Protein AF-A0A803V641-F1 (afdb_monomer)

pLDDT: mean 75.79, std 16.91, range [33.56, 90.69]

Mean predicted aligned error: 7.77 Å

Secondary structure (DSSP, 8-state):
-EEE--SSEEEEEE--SSEEEEEE--SSEEEEEE--SSEEEEEE--SSEEEEEE--SS-SEEEE--SSEEEEEE--SS-SEEEE--SSEEEEEE---S--TT---S---------

Foldseek 3Di:
DAEAEAAEDQEAEAEAAEEQEHEYEYQEYQEYEYEYAEYQEYEYEYQYYQEYEYEYQYYQEYEYEYAEYAEYEYHYVYYVYYDYHYVYYVYYFYHDPDDPPPDPDPDPGPPPPPD

Solvent-accessible surface area (backbone atoms only — not comparable to full-atom values): 5894 Å² total; per-residue (Å²): 108,46,79,46,73,48,70,66,38,66,68,47,76,48,71,47,70,66,28,60,37,37,40,38,40,29,51,30,28,45,32,37,40,39,41,30,52,30,31,43,34,38,40,38,39,29,50,30,22,46,32,40,40,40,41,27,50,28,27,43,33,37,39,40,42,27,52,30,24,48,34,37,40,37,41,35,66,31,41,78,42,76,47,74,54,60,74,37,51,82,41,59,46,54,49,65,68,58,84,65,88,83,56,100,59,102,61,93,64,72,65,72,69,80,124

Structure (mmCIF, N/CA/C/O backbone):
data_AF-A0A803V641-F1
#
_entry.id   AF-A0A803V641-F1
#
loop_
_atom_site.group_PDB
_atom_site.id
_atom_site.type_symbol
_atom_site.label_atom_id
_atom_site.label_alt_id
_atom_site.label_comp_id
_atom_site.label_asym_id
_atom_site.label_entity_id
_atom_site.label_seq_id
_atom_site.pdbx_PDB_ins_code
_atom_site.Cartn_x
_atom_site.Cartn_y
_atom_site.Cartn_z
_atom_site.occupancy
_atom_site.B_iso_or_equiv
_atom_site.auth_seq_id
_atom_site.auth_comp_id
_atom_site.auth_asym_id
_atom_site.auth_atom_id
_atom_site.pdbx_PDB_model_num
ATOM 1 N N . ASN A 1 1 ? -0.892 -15.333 4.073 1.00 82.50 1 ASN A N 1
ATOM 2 C CA . ASN A 1 1 ? -1.280 -13.925 3.823 1.00 82.50 1 ASN A CA 1
ATOM 3 C C . ASN A 1 1 ? -1.168 -13.132 5.114 1.00 82.50 1 ASN A C 1
ATOM 5 O O . ASN A 1 1 ? -1.427 -13.701 6.163 1.00 82.50 1 ASN A O 1
ATOM 9 N N . CYS A 1 2 ? -0.750 -11.868 5.046 1.00 85.94 2 CYS A N 1
ATOM 10 C CA . CYS A 1 2 ? -0.685 -10.932 6.172 1.00 85.94 2 CYS A CA 1
ATOM 11 C C . CYS A 1 2 ? -1.595 -9.747 5.842 1.00 85.94 2 CYS A C 1
ATOM 13 O O . CYS A 1 2 ? -1.413 -9.130 4.794 1.00 85.94 2 CYS A O 1
ATOM 15 N N . VAL A 1 3 ? -2.599 -9.475 6.677 1.00 87.25 3 VAL A N 1
ATOM 16 C CA . VAL A 1 3 ? -3.608 -8.445 6.406 1.00 87.25 3 VAL A CA 1
ATOM 17 C C . VAL A 1 3 ? -3.841 -7.610 7.664 1.00 87.25 3 VAL A C 1
ATOM 19 O O . VAL A 1 3 ? -4.110 -8.164 8.727 1.00 87.25 3 VAL A O 1
ATOM 22 N N . CYS A 1 4 ? -3.744 -6.287 7.538 1.00 84.44 4 CYS A N 1
ATOM 23 C CA . CYS A 1 4 ? -3.855 -5.327 8.636 1.00 84.44 4 CYS A CA 1
ATOM 24 C C . CYS A 1 4 ? -4.947 -4.274 8.318 1.00 84.44 4 CYS A C 1
ATOM 26 O O . CYS A 1 4 ? -4.803 -3.523 7.353 1.00 84.44 4 CYS A O 1
ATOM 28 N N . HIS A 1 5 ? -6.014 -4.179 9.131 1.00 86.62 5 HIS A N 1
ATOM 29 C CA . HIS A 1 5 ? -7.141 -3.231 8.945 1.00 86.62 5 HIS A CA 1
ATOM 30 C C . HIS A 1 5 ? -7.474 -2.385 10.197 1.00 86.62 5 HIS A C 1
ATOM 32 O O . HIS A 1 5 ? -8.592 -2.455 10.718 1.00 86.62 5 HIS A O 1
ATOM 38 N N . PRO A 1 6 ? -6.547 -1.575 10.734 1.00 84.75 6 PRO A N 1
ATOM 39 C CA . PRO A 1 6 ? -6.868 -0.741 11.888 1.00 84.75 6 PRO A CA 1
ATOM 40 C C . PRO A 1 6 ? -7.782 0.438 11.500 1.00 84.75 6 PRO A C 1
ATOM 42 O O . PRO A 1 6 ? -7.626 1.079 10.456 1.00 84.75 6 PRO A O 1
ATOM 45 N N . LYS A 1 7 ? -8.747 0.766 12.369 1.00 82.69 7 LYS A N 1
ATOM 46 C CA . LYS A 1 7 ? -9.628 1.937 12.182 1.00 82.69 7 LYS A CA 1
ATOM 47 C C . LYS A 1 7 ? -8.899 3.260 12.451 1.00 82.69 7 LYS A C 1
ATOM 49 O O . LYS A 1 7 ? -9.115 4.231 11.732 1.00 82.69 7 LYS A O 1
ATOM 54 N N . SER A 1 8 ? -8.063 3.301 13.482 1.00 83.31 8 SER A N 1
ATOM 55 C CA . SER A 1 8 ? -7.212 4.439 13.825 1.00 83.31 8 SER A CA 1
ATOM 56 C C . SER A 1 8 ? -5.994 3.918 14.575 1.00 83.31 8 SER A C 1
ATOM 58 O O . SER A 1 8 ? -6.137 3.057 15.442 1.00 83.31 8 SER A O 1
ATOM 60 N N . SER A 1 9 ? -4.809 4.404 14.234 1.00 82.69 9 SER A N 1
ATOM 61 C CA . SER A 1 9 ? -3.562 4.030 14.904 1.00 82.69 9 SER A CA 1
ATOM 62 C C . SER A 1 9 ? -2.535 5.132 14.714 1.00 82.69 9 SER A C 1
ATOM 64 O O . SER A 1 9 ? -2.447 5.669 13.618 1.00 82.69 9 SER A O 1
ATOM 66 N N . GLN A 1 10 ? -1.688 5.421 15.700 1.00 87.44 10 GLN A N 1
ATOM 67 C CA . GLN A 1 10 ? -0.509 6.253 15.427 1.00 87.44 10 GLN A CA 1
ATOM 68 C C . GLN A 1 10 ? 0.364 5.579 14.358 1.00 87.44 10 GLN A C 1
ATOM 70 O O . GLN A 1 10 ? 0.626 6.165 13.309 1.00 87.44 10 GLN A O 1
ATOM 75 N N . ASN A 1 11 ? 0.672 4.293 14.553 1.00 86.44 11 ASN A N 1
ATOM 76 C CA . ASN A 1 11 ? 1.480 3.499 13.633 1.00 86.44 11 ASN A CA 1
ATOM 77 C C . ASN A 1 11 ? 0.760 2.195 13.254 1.00 86.44 11 ASN A C 1
ATOM 79 O O . ASN A 1 11 ? 0.348 1.435 14.128 1.00 86.44 11 ASN A O 1
ATOM 83 N N . CYS A 1 12 ? 0.648 1.919 11.955 1.00 87.19 12 CYS A N 1
ATOM 84 C CA . CYS A 1 12 ? 0.225 0.631 11.407 1.00 87.19 12 CYS A CA 1
ATOM 85 C C . CYS A 1 12 ? 1.430 -0.010 10.719 1.00 87.19 12 CYS A C 1
ATOM 87 O O . CYS A 1 12 ? 1.897 0.509 9.707 1.00 87.19 12 CYS A O 1
ATOM 89 N N . VAL A 1 13 ? 1.941 -1.114 11.264 1.00 86.38 13 VAL A N 1
ATOM 90 C CA . VAL A 1 13 ? 3.197 -1.719 10.807 1.00 86.38 13 VAL A CA 1
ATOM 91 C C . VAL A 1 13 ? 3.018 -3.216 10.562 1.00 86.38 13 VAL A C 1
ATOM 93 O O . VAL A 1 13 ? 2.550 -3.927 11.449 1.00 86.38 13 VAL A O 1
ATOM 96 N N . CYS A 1 14 ? 3.412 -3.709 9.38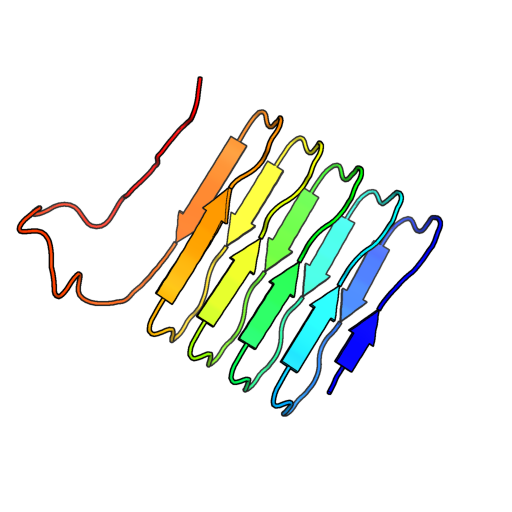3 1.00 85.88 14 CYS A N 1
ATOM 97 C CA . CYS A 1 14 ? 3.321 -5.132 9.033 1.00 85.88 14 CYS A CA 1
ATOM 98 C C . CYS A 1 14 ? 4.676 -5.651 8.490 1.00 85.88 14 CYS A C 1
ATOM 100 O O . CYS A 1 14 ? 5.194 -5.157 7.485 1.00 85.88 14 CYS A O 1
ATOM 102 N N . HIS A 1 15 ? 5.255 -6.660 9.163 1.00 87.94 15 HIS A N 1
ATOM 103 C CA . HIS A 1 15 ? 6.586 -7.236 8.876 1.00 87.94 15 HIS A CA 1
ATOM 104 C C . HIS A 1 15 ? 6.563 -8.771 8.703 1.00 87.94 15 HIS A C 1
ATOM 106 O O . HIS A 1 15 ? 7.186 -9.500 9.483 1.00 87.94 15 HIS A O 1
ATOM 112 N N . PRO A 1 16 ? 5.860 -9.328 7.703 1.00 85.31 16 PRO A N 1
ATOM 113 C CA . PRO A 1 16 ? 5.882 -10.771 7.503 1.00 85.31 16 PRO A CA 1
ATOM 114 C C . PRO A 1 16 ? 7.242 -11.243 6.953 1.00 85.31 16 PRO A C 1
ATOM 116 O O . PRO A 1 16 ? 7.847 -10.622 6.074 1.00 85.31 16 PRO A O 1
ATOM 119 N N . LYS A 1 17 ? 7.723 -12.393 7.448 1.00 85.31 17 LYS A N 1
ATOM 120 C CA . LYS A 1 17 ? 8.939 -13.047 6.926 1.00 85.31 17 LYS A CA 1
ATOM 121 C C . LYS A 1 17 ? 8.718 -13.638 5.528 1.00 85.31 17 LYS A C 1
ATOM 123 O O . LYS A 1 17 ? 9.599 -13.540 4.681 1.00 85.31 17 LYS A O 1
ATOM 128 N N . SER A 1 18 ? 7.561 -14.246 5.292 1.00 84.50 18 SER A N 1
ATOM 129 C CA . SER A 1 18 ? 7.145 -14.774 3.993 1.00 84.50 18 SER A CA 1
ATOM 130 C C . SER A 1 18 ? 5.624 -14.733 3.908 1.00 84.50 18 SER A C 1
ATOM 132 O O . SER A 1 18 ? 4.939 -15.089 4.868 1.00 84.50 18 SER A O 1
ATOM 134 N N . SER A 1 19 ? 5.084 -14.268 2.787 1.00 83.75 19 SER A N 1
ATOM 135 C CA . SER A 1 19 ? 3.640 -14.249 2.550 1.00 83.75 19 SER A CA 1
ATOM 136 C C . SER A 1 19 ? 3.350 -14.161 1.062 1.00 83.75 19 SER A C 1
ATOM 138 O O . SER A 1 19 ? 3.940 -13.316 0.411 1.00 83.75 19 SER A O 1
ATOM 140 N N . GLN A 1 20 ? 2.384 -14.911 0.529 1.00 88.50 20 GLN A N 1
ATOM 141 C CA . GLN A 1 20 ? 1.901 -14.650 -0.836 1.00 88.50 20 GLN A CA 1
ATOM 142 C C . GLN A 1 20 ? 1.440 -13.189 -0.966 1.00 88.50 2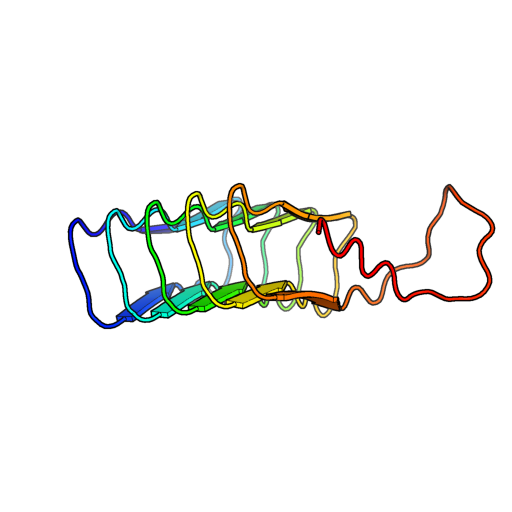0 GLN A C 1
ATOM 144 O O . GLN A 1 20 ? 2.008 -12.435 -1.752 1.00 88.50 20 GLN A O 1
ATOM 149 N N . ASN A 1 21 ? 0.526 -12.756 -0.092 1.00 87.50 21 ASN A N 1
ATOM 150 C CA . ASN A 1 21 ? 0.046 -11.374 -0.045 1.00 87.50 21 ASN A CA 1
ATOM 151 C C . ASN A 1 21 ? 0.298 -10.720 1.324 1.00 87.50 21 ASN A C 1
ATOM 153 O O . ASN A 1 21 ? -0.016 -11.318 2.362 1.00 87.50 21 ASN A O 1
ATOM 157 N N . CYS A 1 22 ? 0.814 -9.489 1.313 1.00 88.88 22 CYS A N 1
ATOM 158 C CA . CYS A 1 22 ? 0.919 -8.583 2.459 1.00 88.88 22 CYS A CA 1
ATOM 159 C C . CYS A 1 22 ? 0.107 -7.315 2.169 1.00 88.88 22 CYS A C 1
ATOM 161 O O . CYS A 1 22 ? 0.411 -6.606 1.213 1.00 88.88 22 CYS A O 1
ATOM 163 N N . VAL A 1 23 ? -0.925 -7.039 2.967 1.00 88.25 23 VAL A N 1
ATOM 164 C CA . VAL A 1 23 ? -1.921 -5.994 2.696 1.00 88.25 23 VAL A CA 1
ATOM 165 C C . VAL A 1 23 ? -2.157 -5.141 3.944 1.00 88.25 23 VAL A C 1
ATOM 167 O O . VAL A 1 23 ? -2.483 -5.665 5.007 1.00 88.25 23 VAL A O 1
ATOM 170 N N . CYS A 1 24 ? -2.028 -3.822 3.818 1.00 87.75 24 CYS A N 1
ATOM 171 C CA . CYS A 1 24 ? -2.218 -2.867 4.911 1.00 87.75 24 C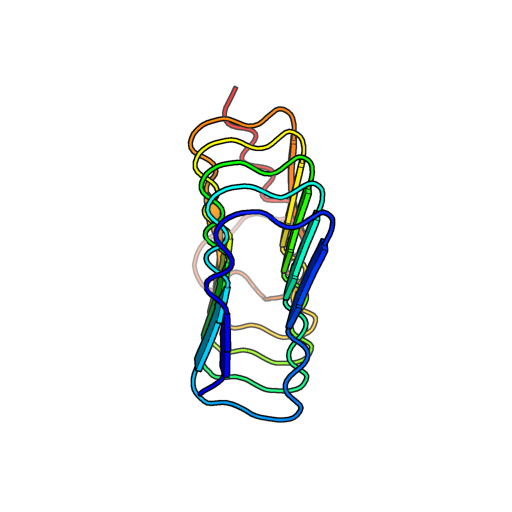YS A CA 1
ATOM 172 C C . CYS A 1 24 ? -3.238 -1.790 4.513 1.00 87.75 24 CYS A C 1
ATOM 174 O O . CYS A 1 24 ? -2.989 -1.024 3.585 1.00 87.75 24 CYS A O 1
ATOM 176 N N . HIS A 1 25 ? -4.376 -1.707 5.205 1.00 88.19 25 HIS A N 1
ATOM 177 C CA . HIS A 1 25 ? -5.473 -0.776 4.897 1.00 88.19 25 HIS A CA 1
ATOM 178 C C . HIS A 1 25 ? -5.976 -0.062 6.168 1.00 88.19 25 HIS A C 1
ATOM 180 O O . HIS A 1 25 ? -7.076 -0.354 6.656 1.00 88.19 25 HIS A O 1
ATOM 186 N N . PRO A 1 26 ? -5.195 0.869 6.744 1.00 87.44 26 PRO A N 1
ATOM 187 C CA . PRO A 1 26 ? -5.669 1.687 7.851 1.00 87.44 26 PRO A CA 1
ATOM 188 C C . PRO A 1 26 ? -6.674 2.747 7.364 1.00 87.44 26 PRO A C 1
ATOM 190 O O . PRO A 1 26 ? -6.499 3.372 6.313 1.00 87.44 26 PRO A O 1
ATOM 193 N N . LYS A 1 27 ? -7.726 3.014 8.149 1.00 88.50 27 LYS A N 1
ATOM 194 C CA . LYS A 1 27 ? -8.647 4.132 7.857 1.00 88.50 27 LYS A CA 1
ATOM 195 C C . LYS A 1 27 ? -8.026 5.491 8.215 1.00 88.50 27 LYS A C 1
ATOM 197 O O . LYS A 1 27 ? -8.257 6.463 7.501 1.00 88.50 27 LYS A O 1
ATOM 202 N N . SER A 1 28 ? -7.242 5.556 9.286 1.00 86.25 28 SER A N 1
ATOM 203 C CA . SER A 1 28 ? -6.460 6.734 9.664 1.00 86.25 28 SER A CA 1
ATOM 204 C C . SER A 1 28 ? -5.179 6.300 10.365 1.00 86.25 28 SER A C 1
ATOM 206 O O . SER A 1 28 ? -5.236 5.472 11.278 1.00 86.25 28 SER A O 1
ATOM 208 N N . SER A 1 29 ? -4.037 6.855 9.966 1.00 88.88 29 SER A N 1
ATOM 209 C CA . SER A 1 29 ? -2.783 6.677 10.696 1.00 88.88 29 SER A CA 1
ATOM 210 C C . SER A 1 29 ? -1.868 7.892 10.625 1.00 88.88 29 SER A C 1
ATOM 212 O O . SER A 1 29 ? -1.978 8.679 9.698 1.00 88.88 29 SER A O 1
ATOM 214 N N . GLN A 1 30 ? -0.920 8.055 11.548 1.00 90.69 30 GLN A N 1
ATOM 215 C CA . GLN A 1 30 ? 0.212 8.947 11.259 1.00 90.69 30 GLN A CA 1
ATOM 216 C C . GLN A 1 30 ? 1.140 8.236 10.275 1.00 90.69 30 GLN A C 1
ATOM 218 O O . GLN A 1 30 ? 1.353 8.725 9.168 1.00 90.69 30 GLN A O 1
ATOM 223 N N . ASN A 1 31 ? 1.553 7.011 10.605 1.00 89.75 31 ASN A N 1
ATOM 224 C CA . ASN A 1 31 ? 2.439 6.213 9.764 1.00 89.75 31 ASN A CA 1
ATOM 225 C C . ASN A 1 31 ? 1.819 4.857 9.405 1.00 89.75 31 ASN A C 1
ATOM 227 O O . ASN A 1 31 ? 1.325 4.133 10.271 1.00 89.75 31 ASN A O 1
ATOM 231 N N . CYS A 1 32 ? 1.891 4.495 8.127 1.00 89.31 32 CYS A N 1
ATOM 232 C CA . CYS A 1 32 ? 1.572 3.165 7.617 1.00 89.31 32 CYS A CA 1
ATOM 233 C C . CYS A 1 32 ? 2.823 2.581 6.959 1.00 89.31 32 CYS A C 1
ATOM 235 O O . CYS A 1 32 ? 3.303 3.133 5.973 1.00 89.31 32 CYS A O 1
ATOM 237 N N . VAL A 1 33 ? 3.344 1.474 7.489 1.00 88.25 33 VAL A N 1
ATOM 238 C CA . VAL A 1 33 ? 4.598 0.861 7.037 1.00 88.25 33 VAL A CA 1
ATOM 239 C C . VAL A 1 33 ? 4.399 -0.625 6.760 1.00 88.25 33 VAL A C 1
ATOM 241 O O . VAL A 1 33 ? 3.964 -1.375 7.633 1.00 88.25 33 VAL A O 1
ATOM 244 N N . CYS A 1 34 ? 4.762 -1.081 5.563 1.00 87.81 34 CYS A N 1
ATOM 245 C CA . CYS A 1 34 ? 4.714 -2.502 5.211 1.00 87.81 34 CYS A CA 1
ATOM 246 C C . CYS A 1 34 ? 6.070 -2.939 4.657 1.00 87.81 34 CYS A C 1
ATOM 248 O O . CYS A 1 34 ? 6.568 -2.396 3.671 1.00 87.81 34 CYS A 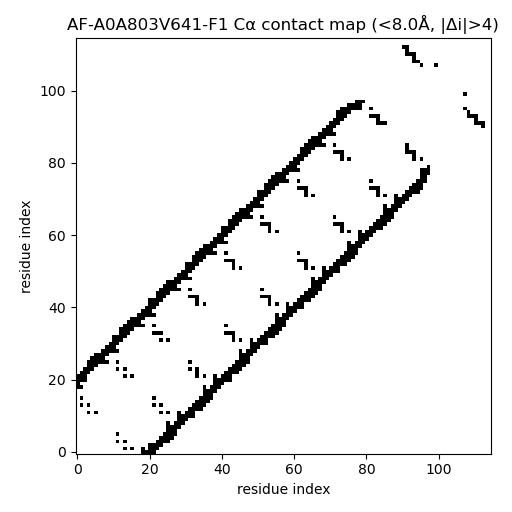O 1
ATOM 250 N N . HIS A 1 35 ? 6.693 -3.910 5.320 1.00 88.06 35 HIS A N 1
ATOM 251 C CA . HIS A 1 35 ? 8.076 -4.296 5.055 1.00 88.06 35 HIS A CA 1
ATOM 252 C C . HIS A 1 35 ? 8.228 -5.827 5.099 1.00 88.06 35 HIS A C 1
ATOM 254 O O . HIS A 1 35 ? 8.808 -6.391 6.040 1.00 88.06 35 HIS A O 1
ATOM 260 N N . PRO A 1 36 ? 7.678 -6.533 4.093 1.00 87.06 36 PRO A N 1
ATOM 261 C CA . PRO A 1 36 ? 7.816 -7.977 3.981 1.00 87.06 36 PRO A CA 1
ATOM 262 C C . PRO A 1 36 ? 9.236 -8.364 3.539 1.00 87.06 36 PRO A C 1
ATOM 264 O O . PRO A 1 36 ? 9.858 -7.707 2.700 1.00 87.06 36 PRO A O 1
ATOM 267 N N . LYS A 1 37 ? 9.760 -9.476 4.068 1.00 87.31 37 LYS A N 1
ATOM 268 C CA . LYS A 1 37 ? 11.066 -10.004 3.627 1.00 87.31 37 LYS A CA 1
ATOM 269 C C . LYS A 1 37 ? 10.958 -10.742 2.283 1.00 87.31 37 LYS A C 1
ATOM 271 O O . LYS A 1 37 ? 11.860 -10.633 1.458 1.00 87.31 37 LYS A O 1
ATOM 276 N N . SER A 1 38 ? 9.860 -11.456 2.054 1.00 85.00 38 SER A N 1
ATOM 277 C CA . SER A 1 38 ? 9.517 -12.058 0.765 1.00 85.00 38 SER A CA 1
ATOM 278 C C . SER A 1 38 ? 8.003 -12.058 0.590 1.00 85.00 38 SER A C 1
ATOM 280 O O . SER A 1 38 ? 7.270 -12.439 1.508 1.00 85.00 38 SER A O 1
ATOM 282 N N . SER A 1 39 ? 7.534 -11.604 -0.571 1.00 87.06 39 SER A N 1
ATOM 283 C CA . SER A 1 39 ? 6.125 -11.695 -0.941 1.00 87.06 39 SER A CA 1
ATOM 284 C C . SER A 1 39 ? 5.908 -11.863 -2.438 1.00 87.06 39 SER A C 1
ATOM 286 O O . SER A 1 39 ? 6.812 -11.589 -3.214 1.00 87.06 39 SER A O 1
ATOM 288 N N . GLN A 1 40 ? 4.729 -12.308 -2.870 1.00 88.25 40 GLN A N 1
ATOM 289 C CA . GLN A 1 40 ? 4.334 -12.101 -4.268 1.00 88.25 40 GLN A CA 1
ATOM 290 C C . GLN A 1 40 ? 3.812 -10.675 -4.416 1.00 88.25 40 GLN A C 1
ATOM 292 O O . GLN A 1 40 ? 4.346 -9.909 -5.213 1.00 88.25 40 GLN A O 1
ATOM 297 N N . ASN A 1 41 ? 2.864 -10.281 -3.564 1.00 87.31 41 ASN A N 1
ATOM 298 C CA . ASN A 1 41 ? 2.265 -8.953 -3.593 1.00 87.31 41 ASN A CA 1
ATOM 299 C C . ASN A 1 41 ? 2.384 -8.245 -2.238 1.00 87.31 41 ASN A C 1
ATOM 301 O O . ASN A 1 41 ? 2.041 -8.805 -1.192 1.00 87.31 41 ASN A O 1
ATOM 305 N N . CYS A 1 42 ? 2.809 -6.984 -2.274 1.00 87.50 42 CYS A N 1
ATOM 306 C CA . CYS A 1 42 ? 2.789 -6.059 -1.145 1.00 87.50 42 CYS A CA 1
ATOM 307 C C . CYS A 1 42 ? 1.914 -4.854 -1.498 1.00 87.50 42 CYS A C 1
ATOM 309 O O . CYS A 1 42 ? 2.209 -4.150 -2.461 1.00 87.50 42 CYS A O 1
ATOM 311 N N . VAL A 1 43 ? 0.854 -4.609 -0.727 1.00 86.88 43 VAL A N 1
ATOM 312 C CA . VAL A 1 43 ? -0.118 -3.539 -0.983 1.00 86.88 43 VAL A CA 1
ATOM 313 C C . VAL A 1 43 ? -0.340 -2.700 0.272 1.00 86.88 43 VAL A C 1
ATOM 315 O O . VAL A 1 43 ? -0.658 -3.229 1.337 1.00 86.88 43 VAL A O 1
ATOM 318 N N . CYS A 1 44 ? -0.226 -1.382 0.136 1.00 86.94 44 CYS A N 1
ATOM 319 C CA . CYS A 1 44 ? -0.528 -0.411 1.181 1.00 86.94 44 CYS A CA 1
ATOM 320 C C . CYS A 1 44 ? -1.600 0.571 0.674 1.00 86.94 44 CYS A C 1
ATOM 322 O O . CYS A 1 44 ? -1.390 1.268 -0.317 1.00 86.94 44 CYS A O 1
ATOM 324 N N . HIS A 1 45 ? -2.746 0.658 1.347 1.00 87.25 45 HIS A N 1
ATOM 325 C CA . HIS A 1 45 ? -3.879 1.498 0.934 1.00 87.25 45 HIS A CA 1
ATOM 326 C C . HIS A 1 45 ? -4.498 2.227 2.138 1.00 87.25 45 HIS A C 1
ATOM 328 O O . HIS A 1 45 ? -5.592 1.891 2.603 1.00 87.25 45 HIS A O 1
ATOM 334 N N . PRO A 1 46 ? -3.790 3.208 2.720 1.00 86.94 46 PRO A N 1
ATOM 335 C CA . PRO A 1 46 ? -4.353 4.007 3.794 1.00 86.94 46 PRO A CA 1
ATOM 336 C C . PRO A 1 46 ? -5.400 4.986 3.239 1.00 86.94 46 PRO A C 1
ATOM 338 O O . PRO A 1 46 ? -5.205 5.631 2.204 1.00 86.94 46 PRO A O 1
ATOM 341 N N . LYS A 1 47 ? -6.521 5.157 3.951 1.00 88.06 47 LYS A N 1
ATOM 34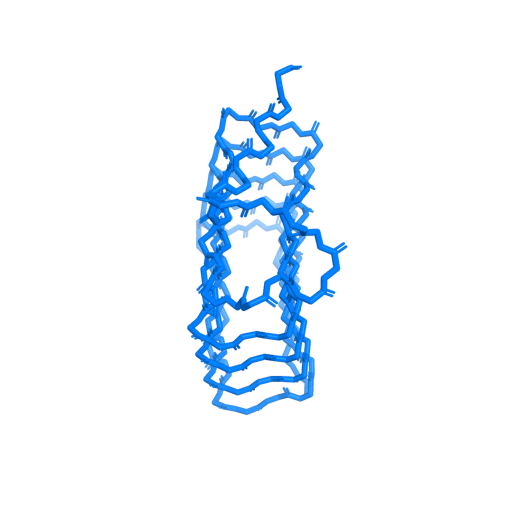2 C CA . LYS A 1 47 ? -7.505 6.197 3.592 1.00 88.06 47 LYS A CA 1
ATOM 343 C C . LYS A 1 47 ? -7.000 7.601 3.952 1.00 88.06 47 LYS A C 1
ATOM 345 O O . LYS A 1 47 ? -7.270 8.546 3.217 1.00 88.06 47 LYS A O 1
ATOM 350 N N . SER A 1 48 ? -6.288 7.729 5.066 1.00 86.69 48 SER A N 1
ATOM 351 C CA . SER A 1 48 ? -5.625 8.960 5.493 1.00 86.69 48 SER A CA 1
ATOM 352 C C . SER A 1 48 ? -4.352 8.595 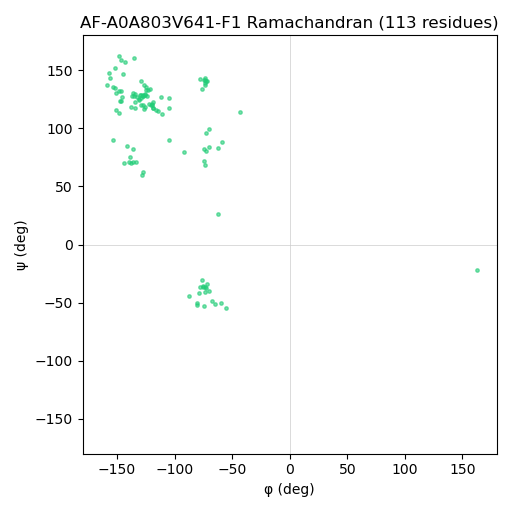6.244 1.00 86.69 48 SER A C 1
ATOM 354 O O . SER A 1 48 ? -4.425 7.850 7.223 1.00 86.69 48 SER A O 1
ATOM 356 N N . SER A 1 49 ? -3.201 9.100 5.805 1.00 87.62 49 SER A N 1
ATOM 357 C CA . SER A 1 49 ? -1.936 8.929 6.526 1.00 87.62 49 SER A CA 1
ATOM 358 C C . SER A 1 49 ? -1.031 10.144 6.413 1.00 87.62 49 SER A C 1
ATOM 360 O O . SER A 1 49 ? -1.000 10.738 5.354 1.00 87.62 49 SER A O 1
ATOM 362 N N . GLN A 1 50 ? -0.220 10.497 7.411 1.00 88.81 50 GLN A N 1
ATOM 363 C CA . GLN A 1 50 ? 0.869 11.451 7.139 1.00 88.81 50 GLN A CA 1
ATOM 364 C C . GLN A 1 50 ? 1.908 10.797 6.222 1.00 88.81 50 GLN A C 1
ATOM 366 O O . GLN A 1 50 ? 2.212 11.339 5.164 1.00 88.81 50 GLN A O 1
ATOM 371 N N . ASN A 1 51 ? 2.339 9.577 6.555 1.00 87.38 51 ASN A N 1
ATOM 372 C CA . ASN A 1 51 ? 3.330 8.829 5.785 1.00 87.38 51 ASN A CA 1
ATOM 373 C C . ASN A 1 51 ? 2.829 7.413 5.420 1.00 87.38 51 ASN A C 1
ATOM 375 O O . ASN A 1 51 ? 2.439 6.646 6.305 1.00 87.38 51 ASN A O 1
ATOM 379 N N . CYS A 1 52 ? 2.880 7.046 4.132 1.00 85.75 52 CYS A N 1
ATOM 380 C CA . CYS A 1 52 ? 2.796 5.659 3.634 1.00 85.75 52 CYS A CA 1
ATOM 381 C C . CYS A 1 52 ? 4.187 5.205 3.198 1.00 85.75 52 CYS A C 1
ATOM 383 O O . CYS A 1 52 ? 4.794 5.856 2.351 1.00 85.75 52 CYS A O 1
ATOM 385 N N . VAL A 1 53 ? 4.668 4.074 3.709 1.00 86.44 53 VAL A N 1
ATOM 386 C CA . VAL A 1 53 ? 5.938 3.476 3.290 1.00 86.44 53 VAL A CA 1
ATOM 387 C C . VAL A 1 53 ? 5.747 1.993 2.988 1.00 86.44 53 VAL A C 1
ATOM 389 O O . VAL A 1 53 ? 5.311 1.226 3.847 1.00 86.44 53 VAL A O 1
ATOM 392 N N . CYS A 1 54 ? 6.133 1.562 1.790 1.00 85.75 54 CYS A N 1
ATOM 393 C CA . CYS A 1 54 ? 6.209 0.145 1.437 1.00 85.75 54 CYS A CA 1
ATOM 394 C C . CYS A 1 54 ? 7.648 -0.196 1.033 1.00 85.75 54 CYS A C 1
ATOM 396 O O . CYS A 1 54 ? 8.194 0.381 0.092 1.00 85.75 54 CYS A O 1
ATOM 398 N N . HIS A 1 55 ? 8.266 -1.131 1.754 1.00 85.44 55 HIS A N 1
ATOM 399 C CA . HIS A 1 55 ? 9.672 -1.498 1.583 1.00 85.44 55 HIS A CA 1
ATOM 400 C C . HIS A 1 55 ? 9.862 -3.024 1.612 1.00 85.44 55 HIS A C 1
ATOM 402 O O . HIS A 1 55 ? 10.355 -3.590 2.594 1.00 85.44 55 HIS A O 1
ATOM 408 N N . PRO A 1 56 ? 9.418 -3.741 0.565 1.00 83.94 56 PRO A N 1
ATOM 409 C CA . PRO A 1 56 ? 9.643 -5.173 0.464 1.00 83.94 56 PRO A CA 1
ATOM 410 C C . PRO A 1 56 ? 11.109 -5.474 0.110 1.00 83.94 56 PRO A C 1
ATOM 412 O O . PRO A 1 56 ? 11.697 -4.867 -0.788 1.00 83.94 56 PRO A O 1
ATOM 415 N N . LYS A 1 57 ? 11.705 -6.478 0.766 1.00 84.75 57 LYS A N 1
ATOM 416 C CA . LYS A 1 57 ? 13.046 -6.958 0.381 1.00 84.75 57 LYS A CA 1
ATOM 417 C C . LYS A 1 57 ? 13.008 -7.752 -0.932 1.00 84.75 57 LYS A C 1
ATOM 419 O O . LYS A 1 57 ? 13.930 -7.647 -1.734 1.00 84.75 57 LYS A O 1
ATOM 424 N N . SER A 1 58 ? 11.956 -8.538 -1.137 1.00 82.69 58 SER A N 1
ATOM 425 C CA . SER A 1 58 ? 11.671 -9.249 -2.383 1.00 82.69 58 SER A CA 1
ATOM 426 C C . SER A 1 58 ? 10.158 -9.306 -2.588 1.00 82.69 58 SER A C 1
ATOM 428 O O . SER A 1 58 ? 9.420 -9.708 -1.683 1.00 82.69 58 SER A O 1
ATOM 430 N N . SER A 1 59 ? 9.701 -8.861 -3.754 1.00 82.50 59 SER A N 1
ATOM 431 C CA . SER A 1 59 ? 8.301 -8.914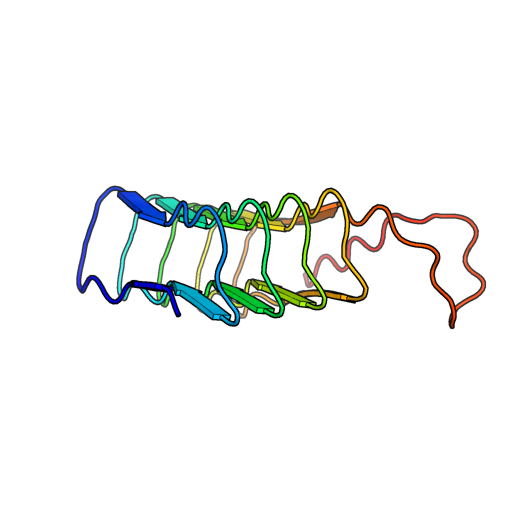 -4.180 1.00 82.50 59 SER A CA 1
ATOM 432 C C . SER A 1 59 ? 8.197 -9.200 -5.677 1.00 82.50 59 SER A C 1
ATOM 434 O O . SER A 1 59 ? 9.142 -8.924 -6.406 1.00 82.50 59 SER A O 1
ATOM 436 N N . GLN A 1 60 ? 7.077 -9.724 -6.171 1.00 84.00 60 GLN A N 1
ATOM 437 C CA . GLN A 1 60 ? 6.767 -9.582 -7.600 1.00 84.00 60 GLN A CA 1
ATOM 438 C C . GLN A 1 60 ? 6.177 -8.192 -7.835 1.00 84.00 60 GLN A C 1
ATOM 440 O O . GLN A 1 60 ? 6.706 -7.429 -8.639 1.00 84.00 60 GLN A O 1
ATOM 445 N N . ASN A 1 61 ? 5.168 -7.822 -7.044 1.00 81.94 61 ASN A N 1
ATOM 446 C CA . ASN A 1 61 ? 4.487 -6.538 -7.142 1.00 81.94 61 ASN A CA 1
ATOM 447 C C . ASN A 1 61 ? 4.493 -5.790 -5.802 1.00 81.94 61 ASN A C 1
ATOM 449 O O . ASN A 1 61 ? 4.184 -6.357 -4.750 1.00 81.94 61 ASN A O 1
ATOM 453 N N . CYS A 1 62 ? 4.783 -4.492 -5.858 1.00 81.50 62 CYS A N 1
ATOM 454 C CA . CYS A 1 62 ? 4.659 -3.562 -4.741 1.00 81.50 62 CYS A CA 1
ATOM 455 C C . CYS A 1 62 ? 3.756 -2.389 -5.136 1.00 81.50 62 CYS A C 1
ATOM 457 O O . CYS A 1 62 ? 3.999 -1.744 -6.153 1.00 81.50 62 CYS A O 1
ATOM 459 N N . VAL A 1 63 ? 2.732 -2.100 -4.333 1.00 82.19 63 VAL A N 1
ATOM 460 C CA . VAL A 1 63 ? 1.753 -1.038 -4.602 1.00 82.19 63 VAL A CA 1
ATOM 461 C C . VAL A 1 63 ? 1.502 -0.208 -3.335 1.00 82.19 63 VAL A C 1
ATOM 463 O O . VAL A 1 63 ? 1.063 -0.763 -2.330 1.00 82.19 63 VAL A O 1
ATOM 466 N N . CYS A 1 64 ? 1.713 1.114 -3.369 1.00 80.50 64 CYS A N 1
ATOM 467 C CA . CYS A 1 64 ? 1.121 2.051 -2.390 1.00 80.50 64 CYS A CA 1
ATOM 468 C C . CYS A 1 64 ? 0.086 2.923 -3.109 1.00 80.50 64 CYS A C 1
ATOM 470 O O . CYS A 1 64 ? 0.385 3.569 -4.112 1.00 80.50 64 CYS A O 1
ATOM 472 N N . HIS A 1 65 ? -1.135 2.965 -2.586 1.00 81.75 65 HIS A N 1
ATOM 473 C CA . HIS A 1 65 ? -2.216 3.770 -3.146 1.00 81.75 65 HIS A CA 1
ATOM 474 C C . HIS A 1 65 ? -3.017 4.448 -2.020 1.00 81.75 65 HIS A C 1
ATOM 476 O O . HIS A 1 65 ? -4.111 4.009 -1.654 1.00 81.75 65 HIS A O 1
ATOM 482 N N . PRO A 1 66 ? -2.469 5.509 -1.409 1.00 79.88 66 PRO A N 1
ATOM 483 C CA . PRO A 1 66 ? -3.137 6.235 -0.344 1.00 79.88 66 PRO A CA 1
ATOM 484 C C . PRO A 1 66 ? -4.208 7.169 -0.921 1.00 79.88 66 PRO A C 1
ATOM 486 O O . PRO A 1 66 ? -4.024 7.797 -1.967 1.00 79.88 66 PRO A O 1
ATOM 489 N N . LYS A 1 67 ? -5.348 7.303 -0.232 1.00 82.19 67 LYS A N 1
ATOM 490 C CA . LYS A 1 67 ? -6.377 8.277 -0.644 1.00 82.19 67 LYS A CA 1
ATOM 491 C C . LYS A 1 67 ? -5.982 9.714 -0.282 1.00 82.19 67 LYS A C 1
ATOM 493 O O . LYS A 1 67 ? -6.292 10.630 -1.037 1.00 82.19 67 LYS A O 1
ATOM 498 N N . SER A 1 68 ? -5.334 9.901 0.860 1.00 81.94 68 SER A N 1
ATOM 499 C CA . SER A 1 68 ? -4.771 11.176 1.298 1.00 81.94 68 SER A CA 1
ATOM 500 C C . SER A 1 68 ? -3.508 10.899 2.095 1.00 81.94 68 SER A C 1
ATOM 502 O O . SER A 1 68 ? -3.564 10.144 3.074 1.00 81.94 68 SER A O 1
ATOM 504 N N . SER A 1 69 ? -2.382 11.480 1.683 1.00 81.56 69 SER A N 1
ATOM 505 C CA . SER A 1 69 ? -1.190 11.478 2.521 1.00 81.56 69 SER A CA 1
ATOM 506 C C . SER A 1 69 ? -0.188 12.568 2.232 1.00 81.56 69 SER A C 1
ATOM 508 O O . SER A 1 69 ? 0.006 12.899 1.079 1.00 81.56 69 SER A O 1
ATOM 510 N N . GLN A 1 70 ? 0.536 13.056 3.238 1.00 81.31 70 GLN A N 1
ATOM 511 C CA . GLN A 1 70 ? 1.609 14.025 2.989 1.00 81.31 70 GLN A CA 1
ATOM 512 C C . GLN A 1 70 ? 2.735 13.388 2.170 1.00 81.31 70 GLN A C 1
ATOM 514 O O . GLN A 1 70 ? 3.075 13.907 1.110 1.00 81.31 70 GLN A O 1
ATOM 519 N N . ASN A 1 71 ? 3.229 12.226 2.604 1.00 79.88 71 ASN A N 1
ATOM 520 C CA . ASN A 1 71 ? 4.318 11.520 1.938 1.00 79.88 71 ASN A CA 1
ATOM 521 C C . ASN A 1 71 ? 3.955 10.065 1.621 1.00 79.88 71 ASN A C 1
ATOM 523 O O . ASN A 1 71 ? 3.419 9.333 2.460 1.00 79.88 71 ASN A O 1
ATOM 527 N N . CYS A 1 72 ? 4.319 9.619 0.423 1.00 78.44 72 CYS A N 1
ATOM 528 C CA . CYS A 1 72 ? 4.246 8.226 -0.005 1.00 78.44 72 CYS A CA 1
ATOM 529 C C . CYS A 1 72 ? 5.614 7.775 -0.500 1.00 78.44 72 CYS A C 1
ATOM 531 O O . CYS A 1 72 ? 6.199 8.413 -1.371 1.00 78.44 72 CYS A O 1
ATOM 533 N N . VAL A 1 73 ? 6.106 6.649 0.002 1.00 81.12 73 VAL A N 1
ATOM 534 C CA . VAL A 1 73 ? 7.390 6.094 -0.421 1.00 81.12 73 VAL A CA 1
ATOM 535 C C . VAL A 1 73 ? 7.226 4.618 -0.742 1.00 81.12 73 VAL A C 1
ATOM 537 O O . VAL A 1 73 ? 6.793 3.827 0.095 1.00 81.12 73 VAL A O 1
ATOM 540 N N . CYS A 1 74 ? 7.606 4.236 -1.956 1.00 78.38 74 CYS A N 1
ATOM 541 C CA . CYS A 1 74 ? 7.734 2.840 -2.355 1.00 78.38 74 CYS A CA 1
ATOM 542 C C . CYS A 1 74 ? 9.190 2.549 -2.686 1.00 78.38 74 CYS A C 1
ATOM 544 O O . CYS A 1 74 ? 9.727 3.104 -3.640 1.00 78.38 74 CYS A O 1
ATOM 546 N N . HIS A 1 75 ? 9.821 1.670 -1.914 1.00 80.12 75 HIS A N 1
ATOM 547 C CA . HIS A 1 75 ? 11.215 1.306 -2.126 1.00 80.12 75 HIS A CA 1
ATOM 548 C C . HIS A 1 75 ? 11.412 -0.215 -2.007 1.00 80.12 75 HIS A C 1
ATOM 550 O O . HIS A 1 75 ? 11.771 -0.737 -0.955 1.00 80.12 75 HIS A O 1
ATOM 556 N N . PRO A 1 76 ? 11.130 -0.977 -3.073 1.00 75.62 76 PRO A N 1
ATOM 557 C CA . PRO A 1 76 ? 11.486 -2.386 -3.135 1.00 75.62 76 PRO A CA 1
ATOM 558 C C . PRO A 1 76 ? 12.985 -2.577 -3.401 1.00 75.62 76 PRO A C 1
ATOM 560 O O . PRO A 1 76 ? 13.532 -2.016 -4.349 1.00 75.62 76 PRO A O 1
ATOM 563 N N . LYS A 1 77 ? 13.636 -3.467 -2.639 1.00 80.94 77 LYS A N 1
ATOM 564 C CA . LYS A 1 77 ? 15.017 -3.894 -2.948 1.00 80.94 77 LYS A CA 1
ATOM 565 C C . LYS A 1 77 ? 15.079 -4.797 -4.186 1.00 80.94 77 LYS A C 1
ATOM 567 O O . LYS A 1 77 ? 16.057 -4.778 -4.923 1.00 80.94 77 LYS A O 1
ATOM 572 N N . SER A 1 78 ? 14.050 -5.615 -4.383 1.00 77.81 78 SER A N 1
ATOM 573 C CA . SER A 1 78 ? 13.872 -6.465 -5.558 1.00 77.81 78 SER A CA 1
ATOM 574 C C . SER A 1 78 ? 12.375 -6.604 -5.822 1.00 77.81 78 SER A C 1
ATOM 576 O O . SER A 1 78 ? 11.640 -7.156 -4.998 1.00 77.81 78 SER A O 1
ATOM 578 N N . SER A 1 79 ? 11.915 -6.047 -6.940 1.00 72.19 79 SER A N 1
ATOM 579 C CA . SER A 1 79 ? 10.543 -6.182 -7.438 1.00 72.19 79 SER A CA 1
ATOM 580 C C . SER A 1 79 ? 10.544 -6.475 -8.931 1.00 72.19 79 SER A C 1
ATOM 582 O O . SER A 1 79 ? 11.529 -6.185 -9.595 1.00 72.19 79 SER A O 1
ATOM 584 N N . GLN A 1 80 ? 9.459 -7.014 -9.482 1.00 77.25 80 GLN A N 1
ATOM 585 C CA . GLN A 1 80 ? 9.231 -6.947 -10.930 1.00 77.25 80 GLN A CA 1
ATOM 586 C C . GLN A 1 80 ? 8.498 -5.650 -11.276 1.00 77.25 80 GLN A C 1
ATOM 588 O O . GLN A 1 80 ? 8.920 -4.934 -12.175 1.00 77.25 80 GLN A O 1
ATOM 593 N N . ASN A 1 81 ? 7.472 -5.307 -10.492 1.00 75.69 81 ASN A N 1
ATOM 594 C CA . ASN A 1 81 ? 6.686 -4.090 -10.658 1.00 75.69 81 ASN A CA 1
ATOM 595 C C . ASN A 1 81 ? 6.579 -3.316 -9.342 1.00 75.69 81 ASN A C 1
ATOM 597 O O . ASN A 1 81 ? 6.381 -3.897 -8.269 1.00 75.69 81 ASN A O 1
ATOM 601 N N . CYS A 1 82 ? 6.662 -1.991 -9.436 1.00 75.75 82 CYS A N 1
ATOM 602 C CA . CYS A 1 82 ? 6.467 -1.082 -8.316 1.00 75.75 82 CYS A CA 1
ATOM 603 C C . CYS A 1 82 ? 5.606 0.102 -8.754 1.00 75.75 82 CYS A C 1
ATOM 605 O O . CYS A 1 82 ? 5.919 0.748 -9.751 1.00 75.75 82 CYS A O 1
ATOM 607 N N . VAL A 1 83 ? 4.535 0.383 -8.013 1.00 76.44 83 VAL A N 1
ATOM 608 C CA . VAL A 1 83 ? 3.592 1.465 -8.317 1.00 76.44 83 VAL A CA 1
ATOM 609 C C . VAL A 1 83 ? 3.284 2.260 -7.045 1.00 76.44 83 VAL A C 1
ATOM 611 O O . VAL A 1 83 ? 2.912 1.694 -6.019 1.00 76.44 83 VAL A O 1
ATOM 614 N N . CYS A 1 84 ? 3.399 3.585 -7.121 1.00 75.12 84 CYS A N 1
ATOM 615 C CA . CYS A 1 84 ? 2.868 4.528 -6.133 1.00 75.12 84 CYS A CA 1
ATOM 616 C C . CYS A 1 84 ? 1.852 5.409 -6.851 1.00 75.12 84 CYS A C 1
ATOM 618 O O . CYS A 1 84 ? 2.187 6.037 -7.852 1.00 75.12 84 CYS A O 1
ATOM 620 N N . HIS A 1 85 ? 0.615 5.429 -6.365 1.00 73.56 85 HIS A N 1
ATOM 621 C CA . HIS A 1 85 ? -0.437 6.253 -6.949 1.00 73.56 85 HIS A CA 1
ATOM 622 C C . HIS A 1 85 ? -1.324 6.851 -5.848 1.00 73.56 85 HIS A C 1
ATOM 624 O O . HIS A 1 85 ? -2.343 6.268 -5.464 1.00 73.56 85 HIS A O 1
ATOM 630 N N . PRO A 1 86 ? -0.915 7.986 -5.266 1.00 72.38 86 PRO A N 1
ATOM 631 C CA . PRO A 1 86 ? -1.736 8.731 -4.324 1.00 72.38 86 PRO A CA 1
ATOM 632 C C . PRO A 1 86 ? -2.854 9.488 -5.038 1.00 72.38 86 PRO A C 1
ATOM 634 O O . PRO A 1 86 ? -2.643 10.080 -6.089 1.00 72.38 86 PRO A O 1
ATOM 637 N N . LYS A 1 87 ? -4.047 9.535 -4.431 1.00 76.94 87 LYS A N 1
ATOM 638 C CA . LYS A 1 87 ? -5.117 10.431 -4.911 1.00 76.94 87 LYS A CA 1
ATOM 639 C C . LYS A 1 87 ? -4.874 11.891 -4.509 1.00 76.94 87 LYS A C 1
ATOM 641 O O . LYS A 1 87 ? -5.324 12.802 -5.192 1.00 76.94 87 LYS A O 1
ATOM 646 N N . SER A 1 88 ? -4.220 12.105 -3.373 1.00 75.19 88 SER A N 1
ATOM 647 C CA . SER A 1 88 ? -3.830 13.420 -2.879 1.00 75.19 88 SER A CA 1
ATOM 648 C C . SER A 1 88 ? -2.568 13.248 -2.048 1.00 75.19 88 SER A C 1
ATOM 650 O O . SER A 1 88 ? -2.592 12.538 -1.035 1.00 75.19 88 SER A O 1
ATOM 652 N N . SER A 1 89 ? -1.467 13.847 -2.504 1.00 71.88 89 SER A N 1
ATOM 653 C CA . SER A 1 89 ? -0.222 13.880 -1.746 1.00 71.88 89 SER A CA 1
ATOM 654 C C . SER A 1 89 ? 0.640 15.087 -2.035 1.00 71.88 89 SER A C 1
ATOM 656 O O . SER A 1 89 ? 0.617 15.589 -3.150 1.00 71.88 89 SER A O 1
ATOM 658 N N . GLN A 1 90 ? 1.443 15.491 -1.051 1.00 74.44 90 GLN A N 1
ATOM 659 C CA . GLN A 1 90 ? 2.477 16.504 -1.265 1.00 74.44 90 GLN A CA 1
ATOM 660 C C . GLN A 1 90 ? 3.702 15.889 -1.945 1.00 74.44 90 GLN A C 1
ATOM 662 O O . GLN A 1 90 ? 4.237 16.476 -2.875 1.00 74.44 90 GLN A O 1
ATOM 667 N N . ASN A 1 91 ? 4.107 14.685 -1.525 1.00 75.25 91 ASN A N 1
ATOM 668 C CA . ASN A 1 91 ? 5.246 13.972 -2.094 1.00 75.25 91 ASN A CA 1
ATOM 669 C C . ASN A 1 91 ? 4.910 12.490 -2.319 1.00 75.25 91 ASN A C 1
ATOM 671 O O . ASN A 1 91 ? 4.480 11.803 -1.391 1.00 75.25 91 ASN A O 1
ATOM 675 N N . CYS A 1 92 ? 5.179 11.963 -3.515 1.00 75.75 92 CYS A N 1
ATOM 676 C CA . CYS A 1 92 ? 5.251 10.520 -3.765 1.00 75.75 92 CYS A CA 1
ATOM 677 C C . CYS A 1 92 ? 6.573 10.193 -4.455 1.00 75.75 92 CYS A C 1
ATOM 679 O O . CYS A 1 92 ? 6.940 10.803 -5.457 1.00 75.75 92 CYS A O 1
ATOM 681 N N . VAL A 1 93 ? 7.291 9.228 -3.885 1.00 77.69 93 VAL A N 1
ATOM 682 C CA . VAL A 1 93 ? 8.601 8.786 -4.356 1.00 77.69 93 VAL A CA 1
ATOM 683 C C . VAL A 1 93 ? 8.559 7.285 -4.591 1.00 77.69 93 VAL A C 1
ATOM 685 O O . VAL A 1 93 ? 8.167 6.505 -3.717 1.00 77.69 93 VAL A O 1
ATOM 688 N N . ILE A 1 94 ? 9.008 6.874 -5.774 1.00 71.62 94 ILE A N 1
ATOM 689 C CA . ILE A 1 94 ? 9.244 5.473 -6.108 1.00 71.62 94 ILE A CA 1
ATOM 690 C C . ILE A 1 94 ? 10.740 5.301 -6.320 1.00 71.62 94 ILE A C 1
ATOM 692 O O . ILE A 1 94 ? 11.303 5.836 -7.272 1.00 71.62 94 ILE A O 1
ATOM 696 N N . TRP A 1 95 ? 11.380 4.524 -5.450 1.00 65.44 95 TRP A N 1
ATOM 697 C CA . TRP A 1 95 ? 12.749 4.080 -5.661 1.00 65.44 95 TRP A CA 1
ATOM 698 C C . TRP A 1 95 ? 12.713 2.613 -6.080 1.00 65.44 95 TRP A C 1
ATOM 700 O O . TRP A 1 95 ? 12.671 1.709 -5.253 1.00 65.44 95 TRP A O 1
ATOM 710 N N . SER A 1 96 ? 12.627 2.365 -7.385 1.00 55.50 96 SER A N 1
ATOM 711 C CA . SER A 1 96 ? 12.647 1.011 -7.941 1.00 55.50 96 SER A CA 1
ATOM 712 C C . SER A 1 96 ? 13.998 0.737 -8.588 1.00 55.50 96 SER A C 1
ATOM 714 O O . SER A 1 96 ? 14.349 1.365 -9.585 1.00 55.50 96 SER A O 1
ATOM 716 N N . CYS A 1 97 ? 14.734 -0.241 -8.065 1.00 46.59 97 CYS A N 1
ATOM 717 C CA . CYS A 1 97 ? 15.891 -0.802 -8.753 1.00 46.59 97 CYS A CA 1
ATOM 718 C C . CYS A 1 97 ? 15.427 -2.008 -9.583 1.00 46.59 97 CYS A C 1
ATOM 720 O O . CYS A 1 97 ? 15.519 -3.148 -9.135 1.00 46.59 97 CYS A O 1
ATOM 722 N N . VAL A 1 98 ? 14.840 -1.761 -10.761 1.00 51.44 98 VAL A N 1
ATOM 723 C CA . VAL A 1 98 ? 14.541 -2.816 -11.744 1.00 51.44 98 VAL A CA 1
ATOM 724 C C . VAL A 1 98 ? 14.581 -2.225 -13.147 1.00 51.44 98 VAL A C 1
ATOM 726 O O . VAL A 1 98 ? 13.973 -1.195 -13.421 1.00 51.44 98 VAL A O 1
ATOM 729 N N . THR A 1 99 ? 15.311 -2.896 -14.029 1.00 42.94 99 THR A N 1
ATOM 730 C CA . THR A 1 99 ? 15.371 -2.677 -15.473 1.00 42.94 99 THR A CA 1
ATOM 731 C C . THR A 1 99 ? 13.969 -2.449 -16.043 1.00 42.94 99 THR A C 1
ATOM 733 O O . THR A 1 99 ? 13.154 -3.370 -16.067 1.00 42.94 99 THR A O 1
ATOM 736 N N . CYS A 1 100 ? 13.698 -1.238 -16.541 1.00 41.53 100 CYS A N 1
ATOM 737 C CA . CYS A 1 100 ? 12.533 -0.946 -17.375 1.00 41.53 100 CYS A CA 1
ATOM 738 C C . CYS A 1 100 ? 12.619 -1.776 -18.669 1.00 41.53 100 CYS A C 1
ATOM 740 O O . CYS A 1 100 ? 13.081 -1.292 -19.699 1.00 41.53 100 CYS A O 1
ATOM 742 N N . ARG A 1 101 ? 12.198 -3.046 -18.650 1.00 39.78 101 ARG A N 1
ATOM 743 C CA . ARG A 1 101 ? 11.903 -3.789 -19.883 1.00 39.78 101 ARG A CA 1
ATOM 744 C C . ARG A 1 101 ? 10.597 -3.231 -20.451 1.00 39.78 101 ARG A C 1
ATOM 746 O O . ARG A 1 101 ? 9.535 -3.791 -20.219 1.00 39.78 101 ARG A O 1
ATOM 753 N N . GLY A 1 102 ? 10.678 -2.094 -21.140 1.00 39.38 102 GLY A N 1
ATOM 754 C CA . GLY A 1 102 ? 9.532 -1.534 -21.861 1.00 39.38 102 GLY A CA 1
ATOM 755 C C . GLY A 1 102 ? 9.627 -0.065 -22.263 1.00 39.38 102 GLY A C 1
ATOM 756 O O . GLY A 1 102 ? 8.973 0.319 -23.223 1.00 39.38 102 GLY A O 1
ATOM 757 N N . LEU A 1 103 ? 10.456 0.754 -21.611 1.00 35.12 103 LEU A N 1
ATOM 758 C CA . LEU A 1 103 ? 10.712 2.123 -22.064 1.00 35.12 103 LEU A CA 1
ATOM 759 C C . LEU A 1 103 ? 12.209 2.421 -22.023 1.00 35.12 103 LEU A C 1
ATOM 761 O O . LEU A 1 103 ? 12.837 2.426 -20.965 1.00 35.12 103 LEU A O 1
ATOM 765 N N . LEU A 1 104 ? 12.765 2.687 -23.204 1.00 37.12 104 LEU A N 1
ATOM 766 C CA . LEU A 1 104 ? 14.038 3.372 -23.390 1.00 37.12 104 LEU A CA 1
ATOM 767 C C . LEU A 1 104 ? 13.957 4.759 -22.740 1.00 37.12 104 LEU A C 1
ATOM 769 O O . LEU A 1 104 ? 13.626 5.729 -23.408 1.00 37.12 104 LEU A O 1
ATOM 773 N N . LEU A 1 105 ? 14.282 4.881 -21.456 1.00 33.56 105 LEU A N 1
ATOM 774 C CA . LEU A 1 105 ? 14.690 6.163 -20.890 1.00 33.56 105 LEU A CA 1
ATOM 775 C C . LEU A 1 105 ? 15.873 5.965 -19.947 1.00 33.56 105 LEU A C 1
ATOM 777 O O . LEU A 1 105 ? 15.809 5.285 -18.926 1.00 33.56 105 LEU A O 1
ATOM 781 N N . ARG A 1 106 ? 16.975 6.607 -20.331 1.00 33.75 106 ARG A N 1
ATOM 782 C CA . ARG A 1 106 ? 18.294 6.687 -19.686 1.00 33.75 106 ARG A CA 1
ATOM 783 C C . ARG A 1 106 ? 18.293 7.355 -18.298 1.00 33.75 106 ARG A C 1
ATOM 785 O O . ARG A 1 106 ? 19.306 7.898 -17.871 1.00 33.75 106 ARG A O 1
ATOM 792 N N . SER A 1 107 ? 17.193 7.337 -17.557 1.00 38.50 107 SER A N 1
ATOM 793 C CA . SER A 1 107 ? 17.100 7.961 -16.236 1.00 38.50 107 SER A CA 1
ATOM 794 C C . SER A 1 107 ? 16.027 7.242 -15.432 1.00 38.50 107 SER A C 1
ATOM 796 O O . SER A 1 107 ? 14.851 7.582 -15.500 1.00 38.50 107 SER A O 1
ATOM 798 N N . CYS A 1 108 ? 16.428 6.202 -14.700 1.00 38.44 108 CYS A N 1
ATOM 799 C CA . CYS A 1 108 ? 15.546 5.435 -13.821 1.00 38.44 108 CYS A CA 1
ATOM 800 C C . CYS A 1 108 ? 15.223 6.265 -12.563 1.00 38.44 108 CYS A C 1
ATOM 802 O O . CYS A 1 108 ? 15.705 5.990 -11.471 1.00 38.44 108 CYS A O 1
ATOM 804 N N . CYS A 1 109 ? 14.459 7.337 -12.762 1.00 42.03 109 CYS A N 1
ATOM 805 C CA . CYS A 1 109 ? 13.889 8.216 -11.752 1.00 42.03 109 CYS A CA 1
ATOM 806 C C . CYS A 1 109 ? 12.512 8.641 -12.279 1.00 42.03 109 CYS A C 1
ATOM 808 O O . CYS A 1 109 ? 12.308 9.772 -12.715 1.00 42.03 109 CYS A O 1
ATOM 810 N N . CYS A 1 110 ? 11.560 7.706 -12.320 1.00 40.19 110 CYS A N 1
ATOM 811 C CA . CYS A 1 110 ? 10.165 8.048 -12.586 1.00 40.19 110 CYS A CA 1
ATOM 812 C C . CYS A 1 110 ? 9.571 8.714 -11.336 1.00 40.19 110 CYS A C 1
ATOM 814 O O . CYS A 1 110 ? 8.752 8.131 -10.630 1.00 40.19 110 CYS A O 1
ATOM 816 N N . CYS A 1 111 ? 9.991 9.948 -11.056 1.00 39.34 111 CYS A N 1
ATOM 817 C CA . CYS A 1 111 ? 9.183 10.879 -10.286 1.00 39.34 111 CYS A CA 1
ATOM 818 C C . CYS A 1 111 ? 8.003 11.292 -11.174 1.00 39.34 111 CYS A C 1
ATOM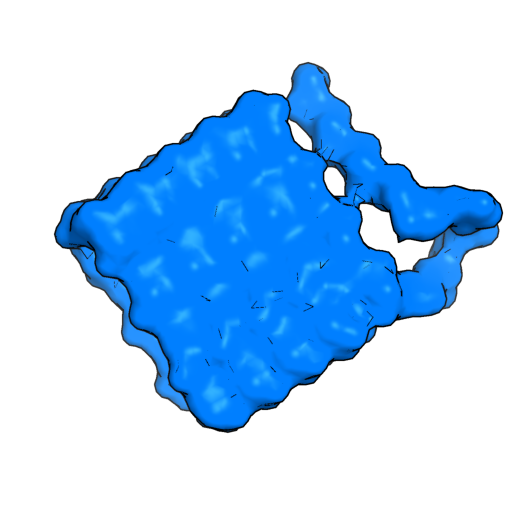 820 O O . CYS A 1 111 ? 8.062 12.322 -11.838 1.00 39.34 111 CYS A O 1
ATOM 822 N N . LEU A 1 112 ? 6.926 10.499 -11.207 1.00 43.41 112 LEU A N 1
ATOM 823 C CA . LEU A 1 112 ? 5.619 11.077 -11.521 1.00 43.41 112 LEU A CA 1
ATOM 824 C C . LEU A 1 112 ? 5.173 11.853 -10.278 1.00 43.41 112 LEU A C 1
ATOM 826 O O . LEU A 1 112 ? 4.440 11.351 -9.429 1.00 43.41 112 LEU A O 1
ATOM 830 N N . ALA A 1 113 ? 5.678 13.078 -10.150 1.00 39.31 113 ALA A N 1
ATOM 831 C CA . ALA A 1 113 ? 5.023 14.081 -9.334 1.00 39.31 113 ALA A CA 1
ATOM 832 C C . ALA A 1 113 ? 3.734 14.458 -10.076 1.00 39.31 113 ALA A C 1
ATOM 834 O O . ALA A 1 113 ? 3.775 15.196 -11.056 1.00 39.31 113 ALA A O 1
ATOM 835 N N . PHE A 1 114 ? 2.600 13.891 -9.666 1.00 39.16 114 PHE A N 1
ATOM 836 C CA . PHE A 1 114 ? 1.307 14.460 -10.031 1.00 39.16 114 PHE A CA 1
ATOM 837 C C . PHE A 1 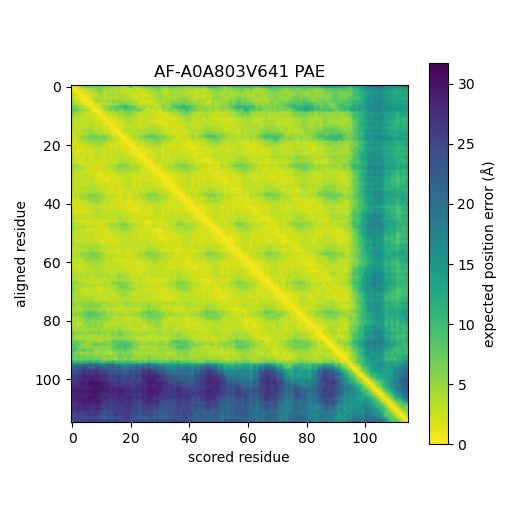114 ? 1.144 15.743 -9.206 1.00 39.16 114 PHE A C 1
ATOM 839 O O . PHE A 1 114 ? 0.807 15.673 -8.024 1.00 39.16 114 PHE A O 1
ATOM 846 N N . LEU A 1 115 ? 1.486 16.878 -9.820 1.00 37.88 115 LEU A N 1
ATOM 847 C CA . LEU A 1 115 ? 1.024 18.210 -9.422 1.00 37.88 115 LEU A CA 1
ATOM 848 C C . LEU A 1 115 ? -0.354 18.454 -10.041 1.00 37.88 115 LEU A C 1
ATOM 850 O O . LEU A 1 115 ? -0.504 18.151 -11.247 1.00 37.88 115 LEU A O 1
#

Nearest PDB structures (foldseek):
  3ult-assembly2_B  TM=1.252E-01  e=3.885E-02  Lolium perenne

Organism: Ficedula albicollis (NCBI:txid59894)

Radius of gyration: 13.43 Å; Cα contacts (8 Å, |Δi|>4): 372; chains: 1; bounding box: 28×33×39 Å

Sequence (115 aa):
NCVCHPKSSQNCVCHPKSSQNCVCHPKSSQNCVCHPKSSQNCVCHPKSSQNCVCHPKSSQNCVCHPKSSQNCVCHPKSSQNCVCHPKSSQNCVIWSCVTCRGLLLRSCCCCLAFL